Protein AF-A0A0N0D3U3-F1 (afdb_monomer_lite)

Foldseek 3Di:
DVVVVVVVVVVVVVLVVLVVPDPPDPDDPVVVSVLVVCVVPDDPVVSVVVVVVCVVCPDDCVSVPPDDPVRVVVVVVVVLVVLLVVLVVLLVVLVVCVVVVHDQVVNCVVSVDHPVNSVVSVVVNVVSVPDPPPPPPDD

Sequence (139 aa):
QASFQQQLKEIETNLCELLMQLPQEPGINYVRFFSVYIYATQRREVAVKFFSVLKQHPQQKEGDNMLCAVDEWRLEGKIEGEKKGKIENSIFIINNMKNMGIDWGVISKATGVDQELYQQMQIEYQQLVAQPSLSLEAH

Radius of gyration: 27.36 Å; chains: 1; bounding box: 63×48×64 Å

Secondary structure (DSSP, 8-state):
-HHHHHHHHHHHHHHHHHHHTS---SS--HHHHHHHHHHHHS-HHHHHHHHHHHHHSPPPTTGGG---HHHHHHHHHHHHHHHHHHHHHHHHHHHHHHHTT--HHHHHHHHS--HHHHHHHHHHHHHHHHSPP------

pLDDT: mean 72.91, std 16.18, range [36.47, 95.81]

Structure (mmCIF, N/CA/C/O backbone):
data_AF-A0A0N0D3U3-F1
#
_entry.id   AF-A0A0N0D3U3-F1
#
loop_
_atom_site.group_PDB
_atom_site.id
_atom_site.type_symbol
_atom_site.label_atom_id
_atom_site.label_alt_id
_atom_site.label_comp_id
_atom_site.label_asym_id
_atom_site.label_entity_id
_atom_site.label_seq_id
_atom_site.pdbx_PDB_ins_code
_atom_site.Cartn_x
_atom_site.Cartn_y
_atom_site.Cartn_z
_atom_site.occupancy
_atom_site.B_iso_or_equiv
_atom_site.auth_seq_id
_atom_site.auth_comp_id
_atom_site.auth_asym_id
_atom_site.auth_atom_id
_atom_site.pdbx_PDB_model_num
ATOM 1 N N . GLN A 1 1 ? 42.314 5.080 -24.312 1.00 52.94 1 GLN A N 1
ATOM 2 C CA . GLN A 1 1 ? 41.059 5.739 -23.877 1.00 52.94 1 GLN A CA 1
ATOM 3 C C . GLN A 1 1 ? 40.168 6.191 -25.045 1.00 52.94 1 GLN A C 1
ATOM 5 O O . GLN A 1 1 ? 38.968 5.988 -24.947 1.00 52.94 1 GLN A O 1
ATOM 10 N N . ALA A 1 2 ? 40.708 6.712 -26.161 1.00 56.97 2 ALA A N 1
ATOM 11 C CA . ALA A 1 2 ? 39.911 7.166 -27.319 1.00 56.97 2 ALA A CA 1
ATOM 12 C C . ALA A 1 2 ? 39.059 6.071 -28.010 1.00 56.97 2 ALA A C 1
ATOM 14 O O . ALA A 1 2 ? 37.909 6.320 -28.351 1.00 56.97 2 ALA A O 1
ATOM 15 N N . SER A 1 3 ? 39.576 4.842 -28.144 1.00 65.88 3 SER A N 1
ATOM 16 C CA . SER A 1 3 ? 38.858 3.728 -28.798 1.00 65.88 3 SER A CA 1
ATOM 17 C C . SER A 1 3 ? 37.586 3.287 -28.055 1.00 65.88 3 SER A C 1
ATOM 19 O O . SER A 1 3 ? 36.585 2.999 -28.698 1.00 65.88 3 SER A O 1
ATOM 21 N N . PHE A 1 4 ? 37.589 3.296 -26.719 1.00 63.59 4 PHE A N 1
ATOM 22 C CA . PHE A 1 4 ? 36.427 2.887 -25.918 1.00 63.59 4 PHE A CA 1
ATOM 23 C C . PHE A 1 4 ? 35.281 3.905 -26.000 1.00 63.59 4 PHE A C 1
ATOM 25 O O . PHE A 1 4 ? 34.118 3.536 -26.105 1.00 63.59 4 PHE A O 1
ATOM 32 N N . GLN A 1 5 ? 35.616 5.197 -26.010 1.00 64.56 5 GLN A N 1
ATOM 33 C CA . GLN A 1 5 ? 34.644 6.283 -26.181 1.00 64.56 5 GLN A CA 1
ATOM 34 C C . GLN A 1 5 ? 34.002 6.261 -27.573 1.00 64.56 5 GLN A C 1
ATOM 36 O O . GLN A 1 5 ? 32.817 6.545 -27.721 1.00 64.56 5 GLN A O 1
ATOM 41 N N . GLN A 1 6 ? 34.774 5.881 -28.591 1.00 72.00 6 GLN A N 1
ATOM 42 C CA . GLN A 1 6 ? 34.269 5.731 -29.951 1.00 72.00 6 GLN A CA 1
ATOM 43 C C . GLN A 1 6 ? 33.347 4.511 -30.089 1.00 72.00 6 GLN A C 1
ATOM 45 O O . GLN A 1 6 ? 32.269 4.634 -30.662 1.00 72.00 6 GLN A O 1
ATOM 50 N N . GLN A 1 7 ? 33.705 3.380 -29.471 1.00 70.06 7 GLN A N 1
ATOM 51 C CA . GLN A 1 7 ? 32.842 2.194 -29.401 1.00 70.06 7 GLN A CA 1
ATOM 52 C C . GLN A 1 7 ? 31.535 2.468 -28.646 1.00 70.06 7 GLN A C 1
ATOM 54 O O . GLN A 1 7 ? 30.476 2.022 -29.073 1.00 70.06 7 GLN A O 1
ATOM 59 N N . LEU A 1 8 ? 31.585 3.232 -27.550 1.00 68.69 8 LEU A N 1
ATOM 60 C CA . LEU A 1 8 ? 30.386 3.648 -26.817 1.00 68.69 8 LEU A CA 1
ATOM 61 C C . LEU A 1 8 ? 29.449 4.496 -27.680 1.00 68.69 8 LEU A C 1
ATOM 63 O O . LEU A 1 8 ? 28.252 4.230 -27.698 1.00 68.69 8 LEU A O 1
ATOM 67 N N . LYS A 1 9 ? 29.990 5.459 -28.437 1.00 70.12 9 LYS A N 1
ATOM 68 C CA . LYS A 1 9 ? 29.197 6.284 -29.362 1.00 70.12 9 LYS A CA 1
ATOM 69 C C . LYS A 1 9 ? 28.561 5.475 -30.488 1.00 70.12 9 LYS A C 1
ATOM 71 O O . LYS A 1 9 ? 27.420 5.741 -30.855 1.00 70.12 9 LYS A O 1
ATOM 76 N N . GLU A 1 10 ? 29.273 4.492 -31.034 1.00 73.31 10 GLU A N 1
ATOM 77 C CA . GLU A 1 10 ? 28.711 3.586 -32.043 1.00 73.31 10 GLU A CA 1
ATOM 78 C C . GLU A 1 10 ? 27.580 2.732 -31.462 1.00 73.31 10 GLU A C 1
ATOM 80 O O . GLU A 1 10 ? 26.533 2.590 -32.089 1.00 73.31 10 GLU A O 1
ATOM 85 N N . ILE A 1 11 ? 27.752 2.202 -30.247 1.00 72.75 11 ILE A N 1
ATOM 86 C CA . ILE A 1 11 ? 26.711 1.429 -29.558 1.00 72.75 11 ILE A CA 1
ATOM 87 C C . ILE A 1 11 ? 25.486 2.304 -29.279 1.00 72.75 11 ILE A C 1
ATOM 89 O O . ILE A 1 11 ? 24.371 1.881 -29.561 1.00 72.75 11 ILE A O 1
ATOM 93 N N . GLU A 1 12 ? 25.687 3.518 -28.769 1.00 67.94 12 GLU A N 1
ATOM 94 C CA . GLU A 1 12 ? 24.618 4.482 -28.492 1.00 67.94 12 GLU A CA 1
ATOM 95 C C . GLU A 1 12 ? 23.834 4.833 -29.763 1.00 67.94 12 GLU A C 1
ATOM 97 O O . GLU A 1 12 ? 22.606 4.779 -29.767 1.00 67.94 12 GLU A O 1
ATOM 102 N N . THR A 1 13 ? 24.541 5.104 -30.864 1.00 74.62 13 THR A N 1
ATOM 103 C CA . THR A 1 13 ? 23.930 5.435 -32.161 1.00 74.62 13 THR A CA 1
ATOM 104 C C . THR A 1 13 ? 23.087 4.272 -32.683 1.00 74.62 13 THR A C 1
ATOM 106 O O . THR A 1 13 ? 21.910 4.452 -32.990 1.00 74.62 13 THR A O 1
ATOM 109 N N . ASN A 1 14 ? 23.649 3.060 -32.692 1.00 74.38 14 ASN A N 1
ATOM 110 C CA . ASN A 1 14 ? 22.937 1.856 -33.122 1.00 74.38 14 ASN A CA 1
ATOM 111 C C . ASN A 1 14 ? 21.710 1.570 -32.247 1.00 74.38 14 ASN A C 1
ATOM 113 O O . ASN A 1 14 ? 20.669 1.141 -32.747 1.00 74.38 14 ASN A O 1
ATOM 117 N N . LEU A 1 15 ? 21.815 1.809 -30.937 1.00 67.12 15 LEU A N 1
ATOM 118 C CA . LEU A 1 15 ? 20.705 1.618 -30.014 1.00 67.12 15 LEU A CA 1
ATOM 119 C C . LEU A 1 15 ? 19.586 2.619 -30.328 1.00 67.12 15 LEU A C 1
ATOM 121 O O . LEU A 1 15 ? 18.453 2.204 -30.539 1.00 67.12 15 LEU A O 1
ATOM 125 N N . CYS A 1 16 ? 19.902 3.907 -30.464 1.00 66.00 16 CYS A N 1
ATOM 126 C CA . CYS A 1 16 ? 18.937 4.945 -30.830 1.00 66.00 16 CYS A CA 1
ATOM 127 C C . CYS A 1 16 ? 18.225 4.657 -32.163 1.00 66.00 16 CYS A C 1
ATOM 129 O O . CYS A 1 16 ? 17.001 4.773 -32.239 1.00 66.00 16 CYS A O 1
ATOM 131 N N . GLU A 1 17 ? 18.954 4.229 -33.196 1.00 73.06 17 GLU A N 1
ATOM 132 C CA . GLU A 1 17 ? 18.375 3.861 -34.496 1.00 73.06 17 GLU A CA 1
ATOM 133 C C . GLU A 1 17 ? 17.413 2.671 -34.405 1.00 73.06 17 GLU A C 1
ATOM 135 O O . GLU A 1 17 ? 16.362 2.670 -35.049 1.00 73.06 17 GLU A O 1
ATOM 140 N N . LEU A 1 18 ? 17.734 1.671 -33.582 1.00 66.31 18 LEU A N 1
ATOM 141 C CA . LEU A 1 18 ? 16.856 0.526 -33.331 1.00 66.31 18 LEU A CA 1
ATOM 142 C C . LEU A 1 18 ? 15.604 0.924 -32.541 1.00 66.31 18 LEU A C 1
ATOM 144 O O . LEU A 1 18 ? 14.519 0.404 -32.804 1.00 66.31 18 LEU A O 1
ATOM 148 N N . LEU A 1 19 ? 15.734 1.853 -31.593 1.00 62.69 19 LEU A N 1
ATOM 149 C CA . LEU A 1 19 ? 14.616 2.344 -30.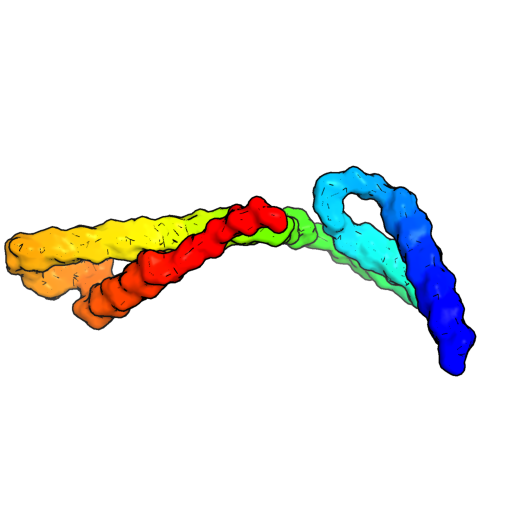787 1.00 62.69 19 LEU A CA 1
ATOM 150 C C . LEU A 1 19 ? 13.631 3.184 -31.603 1.00 62.69 19 LEU A C 1
ATOM 152 O O . LEU A 1 19 ? 12.420 3.058 -31.417 1.00 62.69 19 LEU A O 1
ATOM 156 N N . MET A 1 20 ? 14.129 3.982 -32.550 1.00 66.25 20 MET A N 1
ATOM 157 C CA . MET A 1 20 ? 13.297 4.780 -33.458 1.00 66.25 20 MET A CA 1
ATOM 158 C C . MET A 1 20 ? 12.446 3.927 -34.414 1.00 66.25 20 MET A C 1
ATOM 160 O O . MET A 1 20 ? 11.416 4.390 -34.896 1.00 66.25 20 MET A O 1
ATOM 164 N N . GLN A 1 21 ? 12.830 2.672 -34.668 1.00 67.50 21 GLN A N 1
ATOM 165 C CA . GLN A 1 21 ? 12.062 1.742 -35.509 1.00 67.50 21 GLN A CA 1
ATOM 166 C C . GLN A 1 21 ? 10.863 1.110 -34.780 1.00 67.50 21 GLN A C 1
ATOM 168 O O . GLN A 1 21 ? 10.081 0.370 -35.384 1.00 67.50 21 GLN A O 1
ATOM 173 N N . LEU A 1 22 ? 10.703 1.362 -33.478 1.00 62.50 22 LEU A N 1
ATOM 174 C CA . LEU A 1 22 ? 9.565 0.869 -32.711 1.00 62.50 22 LEU A CA 1
ATOM 175 C C . LEU A 1 22 ? 8.393 1.878 -32.826 1.00 62.50 22 LEU A C 1
ATOM 177 O O . LEU A 1 22 ? 8.623 3.079 -32.687 1.00 62.50 22 LEU A O 1
ATOM 181 N N . PRO A 1 23 ? 7.142 1.427 -33.064 1.00 60.84 23 PRO A N 1
ATOM 182 C CA . PRO A 1 23 ? 5.922 2.193 -32.853 1.00 60.84 23 PRO A CA 1
ATOM 183 C C . PRO A 1 23 ? 5.990 2.922 -31.518 1.00 60.84 23 PRO A C 1
ATOM 185 O O . PRO A 1 23 ? 6.140 2.299 -30.465 1.00 60.84 23 PRO A O 1
ATOM 188 N N . GLN A 1 24 ? 5.915 4.245 -31.597 1.00 59.28 24 GLN A N 1
ATOM 189 C CA . GLN A 1 24 ? 5.869 5.117 -30.435 1.00 59.28 24 GLN A CA 1
ATOM 190 C C . GLN A 1 24 ? 4.420 5.142 -29.947 1.00 59.28 24 GLN A C 1
ATOM 192 O O . GLN A 1 24 ? 3.628 5.999 -30.330 1.00 59.28 24 GLN A O 1
ATOM 197 N N . GLU A 1 25 ? 4.050 4.121 -29.183 1.00 60.91 25 GLU A N 1
ATOM 198 C CA . GLU A 1 25 ? 2.789 4.099 -28.447 1.00 60.91 25 GLU A CA 1
ATOM 199 C C . GLU A 1 25 ? 2.951 4.881 -27.130 1.00 60.91 25 GLU A C 1
ATOM 201 O O . GLU A 1 25 ? 4.077 5.049 -26.651 1.00 60.91 25 GLU A O 1
ATOM 206 N N . PRO A 1 26 ? 1.862 5.394 -26.527 1.00 54.31 26 PRO A N 1
ATOM 207 C CA . PRO A 1 26 ? 1.930 5.952 -25.183 1.00 54.31 26 PRO A CA 1
ATOM 208 C C . PRO A 1 26 ? 2.450 4.888 -24.204 1.00 54.31 26 PRO A C 1
ATOM 210 O O . PRO A 1 26 ? 1.816 3.851 -24.023 1.00 54.31 26 PRO A O 1
ATOM 213 N N . GLY A 1 27 ? 3.594 5.152 -23.570 1.00 56.84 27 GLY A N 1
ATOM 214 C CA . GLY A 1 27 ? 4.242 4.231 -22.630 1.00 56.84 27 GLY A CA 1
ATOM 215 C C . GLY A 1 27 ? 5.425 3.459 -23.229 1.00 56.84 27 GLY A C 1
ATOM 216 O O . GLY A 1 27 ? 5.491 3.167 -24.420 1.00 56.84 27 GLY A O 1
ATOM 217 N N . ILE A 1 28 ? 6.408 3.130 -22.387 1.00 59.91 28 ILE A N 1
ATOM 218 C CA . ILE A 1 28 ? 7.616 2.411 -22.810 1.00 59.91 28 ILE A CA 1
ATOM 219 C C . ILE A 1 28 ? 7.338 0.905 -22.775 1.00 59.91 28 ILE A C 1
ATOM 221 O O . ILE A 1 28 ? 7.153 0.318 -21.712 1.00 59.91 28 ILE A O 1
ATOM 225 N N . ASN A 1 29 ? 7.360 0.244 -23.935 1.00 66.50 29 ASN A N 1
ATOM 226 C CA . ASN A 1 29 ? 7.238 -1.213 -24.008 1.00 66.50 29 ASN A CA 1
ATOM 227 C C . ASN A 1 29 ? 8.576 -1.889 -23.642 1.00 66.50 29 ASN A C 1
ATOM 229 O O . ASN A 1 29 ? 9.339 -2.312 -24.512 1.00 66.50 29 ASN A O 1
ATOM 233 N N . TYR A 1 30 ? 8.877 -1.989 -22.345 1.00 65.06 30 TYR A N 1
ATOM 234 C CA . TYR A 1 30 ? 10.140 -2.541 -21.835 1.00 65.06 30 TYR A CA 1
ATOM 235 C C . TYR A 1 30 ? 10.425 -3.967 -22.316 1.00 65.06 30 TYR A C 1
ATOM 237 O O . TYR A 1 30 ? 11.583 -4.312 -22.539 1.00 65.06 30 TYR A O 1
ATOM 245 N N . VAL A 1 31 ? 9.392 -4.783 -22.553 1.00 65.31 31 VAL A N 1
ATOM 246 C CA . VAL A 1 31 ? 9.543 -6.132 -23.124 1.00 65.31 31 VAL A CA 1
ATOM 247 C C . VAL A 1 31 ? 10.119 -6.054 -24.536 1.00 65.31 31 VAL A C 1
ATOM 249 O O . VAL A 1 31 ? 11.045 -6.794 -24.877 1.00 65.31 31 VAL A O 1
ATOM 252 N N . ARG A 1 32 ? 9.618 -5.126 -25.354 1.00 67.06 32 ARG A N 1
ATOM 253 C CA . ARG A 1 32 ? 10.119 -4.879 -26.706 1.00 67.06 32 ARG A CA 1
ATOM 254 C C . ARG A 1 32 ? 11.539 -4.319 -26.685 1.00 67.06 32 ARG A C 1
ATOM 256 O O . ARG A 1 32 ? 12.386 -4.834 -27.410 1.00 67.06 32 ARG A O 1
ATOM 263 N N . PHE A 1 33 ? 11.820 -3.341 -25.825 1.00 69.19 33 PHE A N 1
ATOM 264 C CA . PHE A 1 33 ? 13.165 -2.777 -25.648 1.00 69.19 33 PHE A CA 1
ATOM 265 C C . PHE A 1 33 ? 14.173 -3.846 -25.218 1.00 69.19 33 PHE A C 1
ATOM 267 O O . PHE A 1 33 ? 15.229 -3.993 -25.831 1.00 69.19 33 PHE A O 1
ATOM 274 N N . PHE A 1 34 ? 13.827 -4.641 -24.208 1.00 71.00 34 PHE A N 1
ATOM 275 C CA . PHE A 1 34 ? 14.678 -5.710 -23.704 1.00 71.00 34 PHE A CA 1
ATOM 276 C C . PHE A 1 34 ? 14.895 -6.799 -24.759 1.00 71.00 34 PHE A C 1
ATOM 278 O O . PHE A 1 34 ? 16.013 -7.274 -24.939 1.00 71.00 34 PHE A O 1
ATOM 285 N N . SER A 1 35 ? 13.862 -7.142 -25.534 1.00 69.19 35 SER A N 1
ATOM 286 C CA . SER A 1 35 ? 13.984 -8.106 -26.635 1.00 69.19 35 SER A CA 1
ATOM 287 C C . SER A 1 35 ? 14.932 -7.614 -27.733 1.00 69.19 35 SER A C 1
ATOM 289 O O . SER A 1 35 ? 15.773 -8.380 -28.206 1.00 69.19 35 SER A O 1
ATOM 291 N N . VAL A 1 36 ? 14.836 -6.334 -28.109 1.00 69.75 36 VAL A N 1
ATOM 292 C CA . VAL A 1 36 ? 15.745 -5.698 -29.076 1.00 69.75 36 VAL A CA 1
ATOM 293 C C . VAL A 1 36 ? 17.172 -5.650 -28.528 1.00 69.75 36 VAL A C 1
ATOM 295 O O . VAL A 1 36 ? 18.103 -6.031 -29.233 1.00 69.75 36 VAL A O 1
ATOM 298 N N . TYR A 1 37 ? 17.350 -5.277 -27.259 1.00 70.94 37 TYR A N 1
ATOM 299 C CA . TYR A 1 37 ? 18.649 -5.274 -26.584 1.00 70.94 37 TYR A CA 1
ATOM 300 C C . TYR A 1 37 ? 19.303 -6.662 -26.582 1.00 70.94 37 TYR A C 1
ATOM 302 O O . TYR A 1 37 ? 20.475 -6.797 -26.936 1.00 70.94 37 TYR A O 1
ATOM 310 N N . ILE A 1 38 ? 18.554 -7.716 -26.245 1.00 72.44 38 ILE A N 1
ATOM 311 C CA . ILE A 1 38 ? 19.060 -9.093 -26.285 1.00 72.44 38 ILE A CA 1
ATOM 312 C C . ILE A 1 38 ? 19.443 -9.489 -27.715 1.00 72.44 38 ILE A C 1
ATOM 314 O O . ILE A 1 38 ? 20.501 -10.084 -27.912 1.00 72.44 38 ILE A O 1
ATOM 318 N N . TYR A 1 39 ? 18.640 -9.128 -28.721 1.00 71.62 39 TYR A N 1
ATOM 319 C CA . TYR A 1 39 ? 18.953 -9.423 -30.122 1.00 71.62 39 TYR A CA 1
ATOM 320 C C . TYR A 1 39 ? 20.209 -8.687 -30.618 1.00 71.62 39 TYR A C 1
ATOM 322 O O . TYR A 1 39 ? 20.987 -9.251 -31.384 1.00 71.62 39 TYR A O 1
ATOM 330 N N . ALA A 1 40 ? 20.414 -7.446 -30.173 1.00 71.44 40 ALA A N 1
ATOM 331 C CA . ALA A 1 40 ? 21.539 -6.610 -30.580 1.00 71.44 40 ALA A CA 1
ATOM 332 C C . ALA A 1 40 ? 22.853 -6.963 -29.862 1.00 71.44 40 ALA A C 1
ATOM 334 O O . ALA A 1 40 ? 23.927 -6.768 -30.425 1.00 71.44 40 ALA A O 1
ATOM 335 N N . THR A 1 41 ? 22.788 -7.471 -28.627 1.00 74.56 41 THR A N 1
ATOM 336 C CA . THR A 1 41 ? 23.981 -7.657 -27.778 1.00 74.56 41 THR A CA 1
ATOM 337 C C . THR A 1 41 ? 24.401 -9.109 -27.586 1.00 74.56 41 THR A C 1
ATOM 339 O O . THR A 1 41 ? 25.550 -9.365 -27.227 1.00 74.56 41 THR A O 1
ATOM 342 N N . GLN A 1 42 ? 23.505 -10.073 -27.809 1.00 79.06 42 GLN A N 1
ATOM 343 C CA . GLN A 1 42 ? 23.783 -11.488 -27.566 1.00 79.06 42 GLN A CA 1
ATOM 344 C C . GLN A 1 42 ? 24.003 -12.261 -28.867 1.00 79.06 42 GLN A C 1
ATOM 346 O O . GLN A 1 42 ? 23.459 -11.944 -29.923 1.00 79.06 42 GLN A O 1
ATOM 351 N N . ARG A 1 43 ? 24.784 -13.346 -28.790 1.00 83.88 43 ARG A N 1
ATOM 352 C CA . ARG A 1 43 ? 24.987 -14.254 -29.930 1.00 83.88 43 ARG A CA 1
ATOM 353 C C . ARG A 1 43 ? 23.652 -14.866 -30.363 1.00 83.88 43 ARG A C 1
ATOM 355 O O . ARG A 1 43 ? 22.847 -15.259 -29.518 1.00 83.88 43 ARG A O 1
ATOM 362 N N . ARG A 1 44 ? 23.453 -15.026 -31.679 1.00 71.88 44 ARG A N 1
ATOM 363 C CA . ARG A 1 44 ? 22.203 -15.534 -32.285 1.00 71.88 44 ARG A CA 1
ATOM 364 C C . ARG A 1 44 ? 21.689 -16.813 -31.618 1.00 71.88 44 ARG A C 1
ATOM 366 O O . ARG A 1 44 ? 20.505 -16.914 -31.327 1.00 71.88 44 ARG A O 1
ATOM 373 N N . GLU A 1 45 ? 22.572 -17.770 -31.355 1.00 79.94 45 GLU A N 1
ATOM 374 C CA . GLU A 1 45 ? 22.239 -19.041 -30.696 1.00 79.94 45 GLU A CA 1
ATOM 375 C C . GLU A 1 45 ? 21.660 -18.856 -29.281 1.00 79.94 45 GLU A C 1
ATOM 377 O O . GLU A 1 45 ? 20.699 -19.527 -28.906 1.00 79.94 45 GLU A O 1
ATOM 382 N N . VAL A 1 46 ? 22.194 -17.895 -28.523 1.00 76.19 46 VAL A N 1
ATOM 383 C CA . VAL A 1 46 ? 21.763 -17.570 -27.159 1.00 76.19 46 VAL A CA 1
ATOM 384 C C . VAL A 1 46 ? 20.421 -16.847 -27.194 1.00 76.19 46 VAL A C 1
ATOM 386 O O . VAL A 1 46 ? 19.505 -17.232 -26.471 1.00 76.19 46 VAL A O 1
ATOM 389 N N . ALA A 1 47 ? 20.274 -15.860 -28.082 1.00 74.38 47 ALA A N 1
ATOM 390 C CA . ALA A 1 47 ? 19.023 -15.131 -28.259 1.00 74.38 47 ALA A CA 1
ATOM 391 C C . ALA A 1 47 ? 17.882 -16.070 -28.688 1.00 74.38 47 ALA A C 1
ATOM 393 O O . ALA A 1 47 ? 16.814 -16.070 -28.081 1.00 74.38 47 ALA A O 1
ATOM 394 N N . VAL A 1 48 ? 18.113 -16.938 -29.680 1.00 75.44 48 VAL A N 1
ATOM 395 C CA . VAL A 1 48 ? 17.108 -17.906 -30.155 1.00 75.44 48 VAL A CA 1
ATOM 396 C C . VAL A 1 48 ? 16.696 -18.872 -29.043 1.00 75.44 48 VAL A C 1
ATOM 398 O O . VAL A 1 48 ? 15.500 -19.111 -28.864 1.00 75.44 48 VAL A O 1
ATOM 401 N N . LYS A 1 49 ? 17.651 -19.383 -28.253 1.00 79.12 49 LYS A N 1
ATOM 402 C CA . LYS A 1 49 ? 17.345 -20.252 -27.109 1.00 79.12 49 LYS A CA 1
ATOM 403 C C . LYS A 1 49 ? 16.521 -19.512 -26.052 1.00 79.12 49 LYS A C 1
ATOM 405 O O . LYS A 1 49 ? 15.502 -20.034 -25.608 1.00 79.12 49 LYS A O 1
ATOM 410 N N . PHE A 1 50 ? 16.903 -18.285 -25.709 1.00 73.88 50 PHE A N 1
ATOM 411 C CA . PHE A 1 50 ? 16.178 -17.439 -24.760 1.00 73.88 50 PHE A CA 1
ATOM 412 C C . PHE A 1 50 ? 14.722 -17.199 -25.192 1.00 73.88 50 PHE A C 1
ATOM 414 O O . PHE A 1 50 ? 13.794 -17.483 -24.436 1.00 73.88 50 PHE A O 1
ATOM 421 N N . PHE A 1 51 ? 14.494 -16.791 -26.444 1.00 73.12 51 PHE A N 1
ATOM 422 C CA . PHE A 1 51 ? 13.136 -16.574 -26.954 1.00 73.12 51 PHE A CA 1
ATOM 423 C C . PHE A 1 51 ? 12.332 -17.869 -27.102 1.00 73.12 51 PHE A C 1
ATOM 425 O O . PHE A 1 51 ? 11.108 -17.841 -26.989 1.00 73.12 51 PHE A O 1
ATOM 432 N N . SER A 1 52 ? 12.987 -19.009 -27.335 1.00 75.19 52 SER A N 1
ATOM 433 C CA . SER A 1 52 ? 12.299 -20.304 -27.374 1.00 75.19 52 SER A CA 1
ATOM 434 C C . SER A 1 52 ? 11.741 -20.701 -26.003 1.00 75.19 52 SER A C 1
ATOM 436 O O . SER A 1 52 ? 10.609 -21.173 -25.933 1.00 75.19 52 SER A O 1
ATOM 438 N N . VAL A 1 53 ? 12.476 -20.410 -24.922 1.00 73.94 53 VAL A N 1
ATOM 439 C CA . VAL A 1 53 ? 12.013 -20.595 -23.538 1.00 73.94 53 VAL A CA 1
ATOM 440 C C . VAL A 1 53 ? 10.863 -19.636 -23.224 1.00 73.94 53 VAL A C 1
ATOM 442 O O . VAL A 1 53 ? 9.833 -20.066 -22.715 1.00 73.94 53 VAL A O 1
ATOM 445 N N . LEU A 1 54 ? 10.973 -18.359 -23.609 1.00 64.38 54 LEU A N 1
ATOM 446 C CA . LEU A 1 54 ? 9.892 -17.384 -23.408 1.00 64.38 54 LEU A CA 1
ATOM 447 C C . LEU A 1 54 ? 8.597 -17.755 -24.149 1.00 64.38 54 LEU A C 1
ATOM 449 O O . LEU A 1 54 ? 7.511 -17.515 -23.640 1.00 64.38 54 LEU A O 1
ATOM 453 N N . LYS A 1 55 ? 8.680 -18.376 -25.332 1.00 6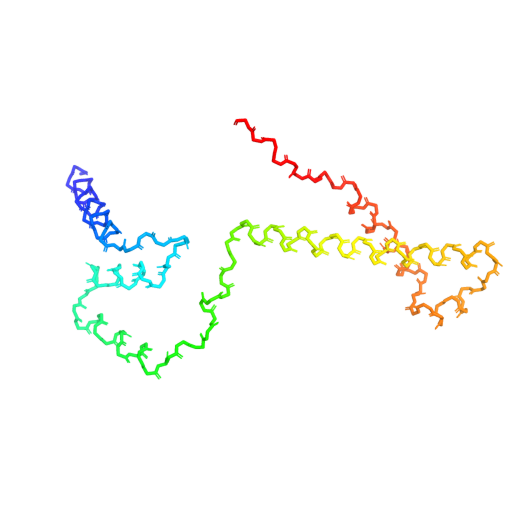5.69 55 LYS A N 1
ATOM 454 C CA . LYS A 1 55 ? 7.491 -18.858 -26.060 1.00 65.69 55 LYS A CA 1
ATOM 455 C C . LYS A 1 55 ? 6.804 -20.047 -25.381 1.00 65.69 55 LYS A C 1
ATOM 457 O O . LYS A 1 55 ? 5.607 -20.231 -25.571 1.00 65.69 55 LYS A O 1
ATOM 462 N N . GLN A 1 56 ? 7.552 -20.858 -24.632 1.00 65.88 56 GLN A N 1
ATOM 463 C CA . GLN A 1 56 ? 7.021 -22.004 -23.883 1.00 65.88 56 GLN A CA 1
ATOM 464 C C . GLN A 1 56 ? 6.366 -21.586 -22.561 1.00 65.88 56 GLN A C 1
ATOM 466 O O . GLN A 1 56 ? 5.531 -22.316 -22.034 1.00 65.88 56 GLN A O 1
ATOM 471 N N . HIS A 1 57 ? 6.700 -20.394 -22.070 1.00 54.78 57 HIS A N 1
ATOM 472 C CA . HIS A 1 57 ? 6.075 -19.757 -20.919 1.00 54.78 57 HIS A CA 1
ATOM 473 C C . HIS A 1 57 ? 5.393 -18.463 -21.374 1.00 54.78 57 HIS A C 1
ATOM 475 O O . HIS A 1 57 ? 5.949 -17.386 -21.145 1.00 54.78 57 HIS A O 1
ATOM 481 N N . PRO A 1 58 ? 4.222 -18.530 -22.050 1.00 53.38 58 PRO A N 1
ATOM 482 C CA . PRO A 1 58 ? 3.461 -17.327 -22.349 1.00 53.38 58 PRO A CA 1
ATOM 483 C C . PRO A 1 58 ? 3.276 -16.584 -21.032 1.00 53.38 58 PRO A C 1
ATOM 485 O O . PRO A 1 58 ? 2.771 -17.163 -20.067 1.00 53.38 58 PRO A O 1
ATOM 488 N N . GLN A 1 59 ? 3.775 -15.348 -20.975 1.00 52.91 59 GLN A N 1
ATOM 489 C CA . GLN A 1 59 ? 3.662 -14.528 -19.781 1.00 52.91 59 GLN A CA 1
ATOM 490 C C . GLN A 1 59 ? 2.198 -14.575 -19.329 1.00 52.91 59 GLN A C 1
ATOM 492 O O . GLN A 1 59 ? 1.289 -14.285 -20.115 1.00 52.91 59 GLN A O 1
ATOM 497 N N . GLN A 1 60 ? 1.955 -14.947 -18.066 1.00 47.28 60 GLN A N 1
ATOM 498 C CA . GLN A 1 60 ? 0.760 -14.443 -17.398 1.00 47.28 60 GLN A CA 1
ATOM 499 C C . GLN A 1 60 ? 0.754 -12.928 -17.631 1.00 47.28 60 GLN A C 1
ATOM 501 O O . GLN A 1 60 ? 1.824 -12.327 -17.719 1.00 47.28 60 GLN A O 1
ATOM 506 N N . LYS A 1 61 ? -0.423 -12.330 -17.821 1.00 49.62 61 LYS A N 1
ATOM 507 C CA . LYS A 1 61 ? -0.624 -10.898 -18.108 1.00 49.62 61 LYS A CA 1
ATOM 508 C C . LYS A 1 61 ? -0.156 -9.983 -16.953 1.00 49.62 61 LYS A C 1
ATOM 510 O O . LYS A 1 61 ? -0.905 -9.149 -16.476 1.00 49.62 61 LYS A O 1
ATOM 515 N N . GLU A 1 62 ? 1.053 -10.165 -16.447 1.00 43.50 62 GLU A N 1
ATOM 516 C CA . GLU A 1 62 ? 1.664 -9.395 -15.369 1.00 43.50 62 GLU A CA 1
ATOM 517 C C . GLU A 1 62 ? 2.462 -8.207 -15.921 1.00 43.50 62 GLU A C 1
ATOM 519 O O . GLU A 1 62 ? 2.716 -7.258 -15.191 1.00 43.50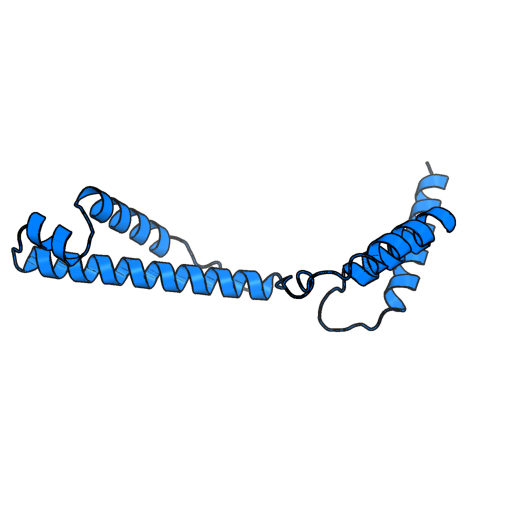 62 GLU A O 1
ATOM 524 N N . GLY A 1 63 ? 2.781 -8.197 -17.223 1.00 43.59 63 GLY A N 1
ATOM 525 C CA . GLY A 1 63 ? 3.375 -7.042 -17.909 1.00 43.59 63 GLY A CA 1
ATOM 526 C C . GLY A 1 63 ? 2.396 -5.896 -18.212 1.00 43.59 63 GLY A C 1
ATOM 527 O O . GLY A 1 63 ? 2.846 -4.777 -18.426 1.00 43.59 63 GLY A O 1
ATOM 528 N N . ASP A 1 64 ? 1.081 -6.155 -18.181 1.00 42.91 64 ASP A N 1
ATOM 529 C CA . ASP A 1 64 ? 0.018 -5.132 -18.300 1.00 42.91 64 ASP A CA 1
ATOM 530 C C . ASP A 1 64 ? -0.191 -4.344 -16.989 1.00 42.91 64 ASP A C 1
ATOM 532 O O . ASP A 1 64 ? -0.894 -3.338 -16.975 1.00 42.91 64 ASP A O 1
ATOM 536 N N . ASN A 1 65 ? 0.412 -4.791 -15.881 1.00 45.50 65 ASN A N 1
ATOM 537 C CA . ASN A 1 65 ? 0.265 -4.183 -14.554 1.00 45.50 65 ASN A CA 1
ATOM 538 C C . ASN A 1 65 ? 1.385 -3.187 -14.205 1.00 45.50 65 ASN A C 1
ATOM 540 O O . ASN A 1 65 ? 1.478 -2.761 -13.053 1.00 45.50 65 ASN A O 1
ATOM 544 N N . MET A 1 66 ? 2.247 -2.805 -15.154 1.00 52.34 66 MET A N 1
ATOM 545 C CA . MET A 1 66 ? 3.173 -1.694 -14.919 1.00 52.34 66 MET A CA 1
ATOM 546 C C . MET A 1 66 ? 2.402 -0.375 -14.997 1.00 52.34 66 MET A C 1
ATOM 548 O O . MET A 1 66 ? 2.166 0.162 -16.078 1.00 52.34 66 MET A O 1
ATOM 552 N N . LEU A 1 67 ? 2.002 0.135 -13.832 1.00 47.66 67 LEU A N 1
ATOM 553 C CA . LEU A 1 67 ? 1.505 1.499 -13.683 1.00 47.66 67 LEU A CA 1
ATOM 554 C C . LEU A 1 67 ? 2.615 2.470 -14.111 1.00 47.66 67 LEU A C 1
ATOM 556 O O . LEU A 1 67 ? 3.753 2.370 -13.655 1.00 47.66 67 LEU A O 1
ATOM 560 N N . CYS A 1 68 ? 2.294 3.420 -14.989 1.00 57.25 68 CYS A N 1
ATOM 561 C CA . CYS A 1 68 ? 3.153 4.583 -15.191 1.00 57.25 68 CYS A CA 1
ATOM 562 C C . CYS A 1 68 ? 3.332 5.304 -13.844 1.00 57.25 68 CYS A C 1
ATOM 564 O O . CYS A 1 68 ? 2.393 5.331 -13.053 1.00 57.25 68 CYS A O 1
ATOM 566 N N . ALA A 1 69 ? 4.472 5.964 -13.612 1.00 50.62 69 ALA A N 1
ATOM 567 C CA . ALA A 1 69 ? 4.725 6.703 -12.363 1.00 50.62 69 ALA A CA 1
ATOM 568 C C . ALA A 1 69 ? 3.579 7.672 -11.991 1.00 50.62 69 ALA A C 1
ATOM 570 O O . ALA A 1 69 ? 3.237 7.834 -10.828 1.00 50.62 69 ALA A O 1
ATOM 571 N N . VAL A 1 70 ? 2.915 8.261 -12.994 1.00 47.16 70 VAL A N 1
ATOM 572 C CA . VAL A 1 70 ? 1.725 9.110 -12.803 1.00 47.16 70 VAL A CA 1
ATOM 573 C C . VAL A 1 70 ? 0.525 8.329 -12.252 1.00 47.16 70 VAL A C 1
ATOM 575 O O . VAL A 1 70 ? -0.194 8.830 -11.386 1.00 47.16 70 VAL A O 1
ATOM 578 N N . ASP A 1 71 ? 0.278 7.117 -12.748 1.00 57.47 71 ASP A N 1
ATOM 579 C CA . ASP A 1 71 ? -0.806 6.275 -12.246 1.00 57.47 71 ASP A CA 1
ATOM 580 C C . ASP A 1 71 ? -0.478 5.673 -10.878 1.00 57.47 71 ASP A C 1
ATOM 582 O O . ASP A 1 71 ? -1.383 5.537 -10.056 1.00 57.47 71 ASP A O 1
ATOM 586 N N . GLU A 1 72 ? 0.796 5.373 -10.614 1.00 56.97 72 GLU A N 1
ATOM 587 C CA . GLU A 1 72 ? 1.291 4.978 -9.295 1.00 56.97 72 GLU A CA 1
ATOM 588 C C . GLU A 1 72 ? 1.035 6.091 -8.271 1.00 56.97 72 GLU A C 1
ATOM 590 O O . GLU A 1 72 ? 0.328 5.855 -7.297 1.00 56.97 72 GLU A O 1
ATOM 595 N N . TRP A 1 73 ? 1.444 7.334 -8.547 1.00 47.69 73 TRP A N 1
ATOM 596 C CA . TRP A 1 73 ? 1.193 8.477 -7.657 1.00 47.69 73 TRP A CA 1
ATOM 597 C C . TRP A 1 73 ? -0.294 8.766 -7.451 1.00 47.69 73 TRP A C 1
ATOM 599 O O . TRP A 1 73 ? -0.732 9.106 -6.352 1.00 47.69 73 TRP A O 1
ATOM 609 N N . ARG A 1 74 ? -1.114 8.619 -8.499 1.00 58.88 74 ARG A N 1
ATOM 610 C CA . ARG A 1 74 ? -2.571 8.772 -8.379 1.00 58.88 74 ARG A CA 1
ATOM 611 C C . ARG A 1 74 ? -3.174 7.680 -7.498 1.00 58.88 74 ARG A C 1
ATOM 613 O O . ARG A 1 74 ? -4.105 7.952 -6.737 1.00 58.88 74 ARG A O 1
ATOM 620 N N . LEU A 1 75 ? -2.677 6.451 -7.619 1.00 64.75 75 LEU A N 1
ATOM 621 C CA . LEU A 1 75 ? -3.115 5.327 -6.804 1.00 64.75 75 LEU A 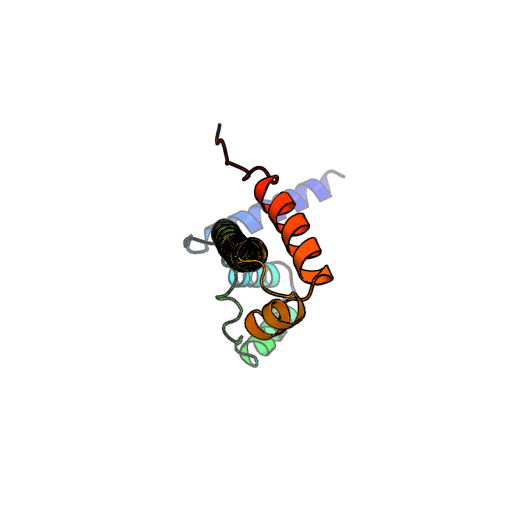CA 1
ATOM 622 C C . LEU A 1 75 ? -2.671 5.502 -5.348 1.00 64.75 75 LEU A C 1
ATOM 624 O O . LEU A 1 75 ? -3.498 5.329 -4.459 1.00 64.75 75 LEU A O 1
ATOM 628 N N . GLU A 1 76 ? -1.428 5.917 -5.109 1.00 65.56 76 GLU A N 1
ATOM 629 C CA . GLU A 1 76 ? -0.904 6.267 -3.786 1.00 65.56 76 GLU A CA 1
ATOM 630 C C . GLU A 1 76 ? -1.739 7.371 -3.136 1.00 65.56 76 GLU A C 1
ATOM 632 O O . GLU A 1 76 ? -2.249 7.172 -2.036 1.00 65.56 76 GLU A O 1
ATOM 637 N N . GLY A 1 77 ? -1.997 8.476 -3.843 1.00 69.62 77 GLY A N 1
ATOM 638 C CA . GLY A 1 77 ? -2.833 9.565 -3.333 1.00 69.62 77 GLY A CA 1
ATOM 639 C C . GLY A 1 77 ? -4.275 9.134 -3.041 1.00 69.62 77 GLY A C 1
ATOM 640 O O . GLY A 1 77 ? -4.874 9.567 -2.054 1.00 69.62 77 GLY A O 1
ATOM 641 N N . LYS A 1 78 ? -4.845 8.230 -3.851 1.00 72.19 78 LYS A N 1
ATOM 642 C CA . LYS A 1 78 ? -6.163 7.638 -3.576 1.00 72.19 78 LYS A CA 1
ATOM 643 C C . LYS A 1 78 ? -6.131 6.752 -2.329 1.00 72.19 78 LYS A C 1
ATOM 645 O O . LYS A 1 78 ? -7.024 6.865 -1.492 1.00 72.19 78 LYS A O 1
ATOM 650 N N . ILE A 1 79 ? -5.127 5.885 -2.200 1.00 69.62 79 ILE A N 1
ATOM 651 C CA . ILE A 1 79 ? -4.952 4.997 -1.044 1.00 69.62 79 ILE A CA 1
ATOM 652 C C . ILE A 1 79 ? -4.756 5.823 0.230 1.00 69.62 79 ILE A C 1
ATOM 654 O O . ILE A 1 79 ? -5.391 5.541 1.246 1.00 69.62 79 ILE A O 1
ATOM 658 N N . GLU A 1 80 ? -3.930 6.865 0.175 1.00 72.62 80 GLU A N 1
ATOM 659 C CA . GLU A 1 80 ? -3.678 7.770 1.291 1.00 72.62 80 GLU A CA 1
ATOM 660 C C . GLU A 1 80 ? -4.946 8.535 1.689 1.00 72.62 80 GLU A C 1
ATOM 662 O O . GLU A 1 80 ? -5.297 8.576 2.870 1.00 72.62 80 GLU A O 1
ATOM 667 N N . GLY A 1 81 ? -5.700 9.051 0.713 1.00 76.12 81 GLY A N 1
ATOM 668 C CA . GLY A 1 81 ? -6.986 9.708 0.950 1.00 76.12 81 GLY A CA 1
ATOM 669 C C . GLY A 1 81 ? -8.033 8.779 1.572 1.00 76.12 81 GLY A C 1
ATOM 670 O O . GLY A 1 81 ? -8.684 9.143 2.554 1.00 76.12 81 GLY A O 1
ATOM 671 N N . GLU A 1 82 ? -8.171 7.554 1.058 1.00 80.50 82 GLU A N 1
ATOM 672 C CA . GLU A 1 82 ? -9.076 6.547 1.624 1.00 80.50 82 GLU A CA 1
ATOM 673 C C . GLU A 1 82 ? -8.669 6.150 3.047 1.00 80.50 82 GLU A C 1
ATOM 675 O O . GLU A 1 82 ? -9.524 6.018 3.927 1.00 80.50 82 GLU A O 1
ATOM 680 N N . LYS A 1 83 ? -7.366 5.978 3.293 1.00 77.56 83 LYS A N 1
ATOM 681 C CA . LYS A 1 83 ? -6.824 5.665 4.617 1.00 77.56 83 LYS A CA 1
ATOM 682 C C . LYS A 1 83 ? -7.098 6.801 5.602 1.00 77.56 83 LYS A C 1
ATOM 684 O O . LYS A 1 83 ? -7.637 6.546 6.679 1.00 77.56 83 LYS A O 1
ATOM 689 N N . LYS A 1 84 ? -6.806 8.045 5.212 1.00 82.69 84 LYS A N 1
ATOM 690 C CA . LYS A 1 84 ? -7.078 9.246 6.009 1.00 82.69 84 LYS A CA 1
ATOM 691 C C . LYS A 1 84 ? -8.558 9.345 6.378 1.00 82.69 84 LYS A C 1
ATOM 693 O O . LYS A 1 84 ? -8.867 9.484 7.558 1.00 82.69 84 LYS A O 1
ATOM 698 N N . GLY A 1 85 ? -9.463 9.190 5.409 1.00 81.31 85 GLY A N 1
ATOM 699 C CA . GLY A 1 85 ? -10.908 9.264 5.651 1.00 81.31 85 GLY A CA 1
ATOM 700 C C . GLY A 1 85 ? -11.433 8.155 6.571 1.00 81.31 85 GLY A C 1
ATOM 701 O O . GLY A 1 85 ? -12.277 8.405 7.432 1.00 81.31 85 GLY A O 1
ATOM 702 N N . LYS A 1 86 ? -10.907 6.928 6.450 1.00 88.19 86 LYS A N 1
ATOM 703 C CA . LYS A 1 86 ? -11.267 5.820 7.353 1.00 88.19 86 LYS A CA 1
ATOM 704 C C . LYS A 1 86 ? -10.819 6.084 8.791 1.00 88.19 86 LYS A C 1
ATOM 706 O O . LYS A 1 86 ? -11.602 5.858 9.712 1.00 88.19 86 LYS A O 1
ATOM 711 N N . ILE A 1 87 ? -9.589 6.562 8.983 1.00 89.00 87 ILE A N 1
ATOM 712 C CA . ILE A 1 87 ? -9.056 6.884 10.313 1.00 89.00 87 ILE A CA 1
ATOM 713 C C . ILE A 1 87 ? -9.832 8.057 10.929 1.00 89.00 87 ILE A C 1
ATOM 715 O O . ILE A 1 87 ? -10.264 7.960 12.077 1.00 89.00 87 ILE A O 1
ATOM 719 N N . GLU A 1 88 ? -10.080 9.121 10.161 1.00 91.25 88 GLU A N 1
ATOM 720 C CA . GLU A 1 88 ? -10.865 10.281 10.599 1.00 91.25 88 GLU A CA 1
ATOM 721 C C . GLU A 1 88 ? -12.262 9.874 11.083 1.00 91.25 88 GLU A C 1
ATOM 723 O O . GLU A 1 88 ? -12.669 10.231 12.190 1.00 91.25 88 GLU A O 1
ATOM 728 N N . ASN A 1 89 ? -12.979 9.069 10.291 1.00 89.44 89 ASN A N 1
ATOM 729 C CA . ASN A 1 89 ? -14.322 8.616 10.636 1.00 89.44 89 ASN A CA 1
ATOM 730 C C . ASN A 1 89 ? -14.333 7.733 11.896 1.00 89.44 89 ASN A C 1
ATOM 732 O O . ASN A 1 89 ? -15.187 7.905 12.768 1.00 89.44 89 ASN A O 1
ATOM 736 N N . SER A 1 90 ? -13.367 6.821 12.035 1.00 88.44 90 SER A N 1
ATOM 737 C CA . SER A 1 90 ? -13.229 5.990 13.239 1.00 88.44 90 SER A CA 1
ATOM 738 C C . SER A 1 90 ? -12.967 6.838 14.486 1.00 88.44 90 SER A C 1
ATOM 740 O O . SER A 1 90 ? -13.615 6.640 15.517 1.00 88.44 90 SER A O 1
ATOM 742 N N . ILE A 1 91 ? -12.077 7.833 14.391 1.00 93.69 91 ILE A N 1
ATOM 743 C CA . ILE A 1 91 ? -11.802 8.775 15.484 1.00 93.69 91 ILE A CA 1
ATOM 744 C C . ILE A 1 91 ? -13.051 9.595 15.825 1.00 93.69 91 ILE A C 1
ATOM 746 O O . ILE A 1 91 ? -13.364 9.767 17.003 1.00 93.69 91 ILE A O 1
ATOM 750 N N . PHE A 1 92 ? -13.786 10.079 14.822 1.00 94.50 92 PHE A N 1
ATOM 751 C CA . PHE A 1 92 ? -15.020 10.842 15.010 1.00 94.50 92 PHE A CA 1
ATOM 752 C C . PHE A 1 92 ? -16.086 10.038 15.767 1.00 94.50 92 PHE A C 1
ATOM 754 O O . PHE A 1 92 ? -16.629 10.521 16.764 1.00 94.50 92 PHE A O 1
ATOM 761 N N . ILE A 1 93 ? -16.349 8.796 15.347 1.00 93.38 93 ILE A N 1
ATOM 762 C CA . ILE A 1 93 ? -17.323 7.909 16.000 1.00 93.38 93 ILE A CA 1
ATOM 763 C C . ILE A 1 93 ? -16.931 7.663 17.461 1.00 93.38 93 ILE A C 1
ATOM 765 O O . ILE A 1 93 ? -17.761 7.823 18.357 1.00 93.38 93 ILE A O 1
ATOM 769 N N . ILE A 1 94 ? -15.662 7.331 17.717 1.00 94.25 94 ILE A N 1
ATOM 770 C CA . ILE A 1 94 ? -15.166 7.061 19.071 1.00 94.25 94 ILE A CA 1
ATOM 771 C C . ILE A 1 94 ? -15.248 8.314 19.953 1.00 94.25 94 ILE A C 1
ATOM 773 O O . ILE A 1 94 ? -15.691 8.225 21.098 1.00 94.25 94 ILE A O 1
ATOM 777 N N . ASN A 1 95 ? -14.880 9.490 19.436 1.00 95.75 95 ASN A N 1
ATOM 778 C CA . ASN A 1 95 ? -15.000 10.749 20.173 1.00 95.75 95 ASN A CA 1
ATOM 779 C C . ASN A 1 95 ? -16.447 11.052 20.559 1.00 95.75 95 ASN A C 1
ATOM 781 O O . ASN A 1 95 ? -16.699 11.426 21.702 1.00 95.75 95 ASN A O 1
ATOM 785 N N . ASN A 1 96 ? -17.403 10.841 19.653 1.00 95.81 96 ASN A N 1
ATOM 786 C CA . ASN A 1 96 ? -18.818 11.028 19.968 1.00 95.81 96 ASN A CA 1
ATOM 787 C C . ASN A 1 96 ? -19.276 10.087 21.085 1.00 95.81 96 ASN A C 1
ATOM 789 O O . ASN A 1 96 ? -19.902 10.539 22.041 1.00 95.81 96 ASN A O 1
ATOM 793 N N . MET A 1 97 ? -18.907 8.805 21.023 1.00 94.50 97 MET A N 1
ATOM 794 C CA . MET A 1 97 ? -19.243 7.843 22.077 1.00 94.50 97 MET A CA 1
ATOM 795 C C . MET A 1 97 ? -18.633 8.232 23.430 1.00 94.50 97 MET A C 1
ATOM 797 O O . MET A 1 97 ? -19.324 8.206 24.450 1.00 94.50 97 MET A O 1
ATOM 801 N N . LYS A 1 98 ? -17.365 8.665 23.444 1.00 95.38 98 LYS A N 1
ATOM 802 C CA . LYS A 1 98 ? -16.705 9.172 24.656 1.00 95.38 98 LYS A CA 1
ATOM 803 C C . LYS A 1 98 ? -17.404 10.414 25.212 1.00 95.38 98 LYS A C 1
ATOM 805 O O . LYS A 1 98 ? -17.622 10.493 26.416 1.00 95.38 98 LYS A O 1
ATOM 810 N N . ASN A 1 99 ? -17.791 11.357 24.353 1.00 94.56 99 ASN A N 1
ATOM 811 C CA . ASN A 1 99 ? -18.493 12.583 24.748 1.00 94.56 99 ASN A CA 1
ATOM 812 C C . ASN A 1 99 ? -19.895 12.302 25.308 1.00 94.56 99 ASN A C 1
ATOM 814 O O . ASN A 1 99 ? -20.383 13.050 26.149 1.00 94.56 99 ASN A O 1
ATOM 818 N N . MET A 1 100 ? -20.522 11.204 24.882 1.00 94.50 100 MET A N 1
ATOM 819 C CA . MET A 1 100 ? -21.776 10.699 25.447 1.00 94.50 100 MET A CA 1
ATOM 820 C C . MET A 1 100 ? -21.584 9.951 26.778 1.00 94.50 100 MET A C 1
ATOM 822 O O . MET A 1 100 ? -22.558 9.461 27.344 1.00 94.50 100 MET A O 1
ATOM 826 N N . GLY A 1 101 ? -20.350 9.844 27.283 1.00 93.44 101 GLY A N 1
ATOM 827 C CA . GLY A 1 101 ? -20.036 9.140 28.527 1.00 93.44 101 GLY A CA 1
ATOM 828 C C . GLY A 1 101 ? -20.121 7.617 28.416 1.00 93.44 101 GLY A C 1
ATOM 829 O O . GLY A 1 101 ? -20.286 6.945 29.432 1.00 93.44 101 GLY A O 1
ATOM 830 N N . ILE A 1 102 ? -20.042 7.059 27.202 1.00 94.69 102 ILE A N 1
ATOM 831 C CA . ILE A 1 102 ? -20.080 5.608 26.994 1.00 94.69 102 ILE A CA 1
ATOM 832 C C . ILE A 1 102 ? -18.786 4.983 27.526 1.00 94.69 102 ILE A C 1
ATOM 834 O O . ILE A 1 102 ? -17.684 5.456 27.241 1.00 94.69 102 ILE A O 1
ATOM 838 N N . ASP A 1 103 ? -18.936 3.897 28.285 1.00 95.69 103 ASP A N 1
ATOM 839 C CA . ASP A 1 103 ? -17.819 3.130 28.833 1.00 95.69 103 ASP A CA 1
ATOM 840 C C . ASP A 1 103 ? -16.910 2.555 27.734 1.00 95.69 103 ASP A C 1
ATOM 842 O O . ASP A 1 103 ? -17.365 2.105 26.677 1.00 95.69 103 ASP A O 1
ATOM 846 N N . TRP A 1 104 ? -15.608 2.510 28.014 1.00 93.88 104 TRP A N 1
ATOM 847 C CA . TRP A 1 104 ? -14.612 2.065 27.046 1.00 93.88 104 TRP A CA 1
ATOM 848 C C . TRP A 1 104 ? -14.771 0.593 26.642 1.00 93.88 104 TRP A C 1
ATOM 850 O O . TRP A 1 104 ? -14.544 0.240 25.485 1.00 93.88 104 TRP A O 1
ATOM 860 N N . GLY A 1 105 ? -15.233 -0.266 27.553 1.00 93.88 105 GLY A N 1
ATOM 861 C CA . GLY A 1 105 ? -15.533 -1.662 27.249 1.00 93.88 105 GLY A CA 1
ATOM 862 C C . GLY A 1 105 ? -16.69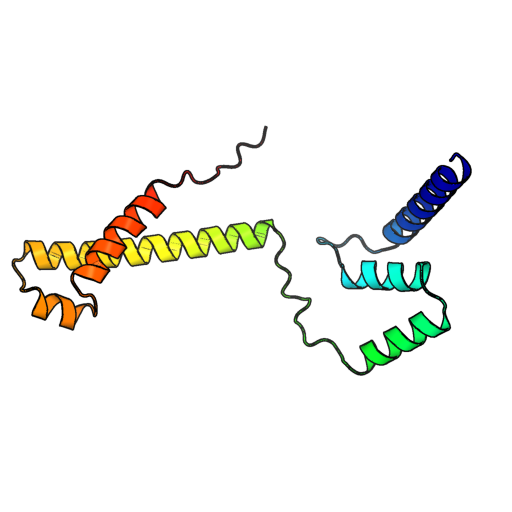9 -1.822 26.270 1.00 93.88 105 GLY A C 1
ATOM 863 O O . GLY A 1 105 ? -16.719 -2.776 25.491 1.00 93.88 105 GLY A O 1
ATOM 864 N N . VAL A 1 106 ? -17.655 -0.888 26.263 1.00 94.81 106 VAL A N 1
ATOM 865 C CA . VAL A 1 106 ? -18.751 -0.849 25.278 1.00 94.81 106 VAL A CA 1
ATOM 866 C C . VAL A 1 106 ? -18.253 -0.305 23.944 1.00 94.81 106 VAL A C 1
ATOM 868 O O . VAL A 1 106 ? -18.560 -0.887 22.904 1.00 94.81 106 VAL A O 1
ATOM 871 N N . ILE A 1 107 ? -17.443 0.757 23.968 1.00 90.81 107 ILE A N 1
ATOM 872 C CA . ILE A 1 107 ? -16.838 1.333 22.759 1.00 90.81 107 ILE A CA 1
ATOM 873 C C . ILE A 1 107 ? -16.001 0.278 22.037 1.00 90.81 107 ILE A C 1
ATOM 875 O O . ILE A 1 107 ? -16.237 0.026 20.860 1.00 90.81 107 ILE A O 1
ATOM 879 N N . SER A 1 108 ? -15.106 -0.406 22.751 1.00 94.38 108 SER A N 1
ATOM 880 C CA . SER A 1 108 ? -14.240 -1.439 22.177 1.00 94.38 108 SER A CA 1
ATOM 881 C C . SER A 1 108 ? -15.030 -2.593 21.558 1.00 94.38 108 SER A C 1
ATOM 883 O O . SER A 1 108 ? -14.697 -3.051 20.468 1.00 94.38 108 SER A O 1
ATOM 885 N N . LYS A 1 109 ? -16.142 -3.012 22.174 1.00 93.94 109 LYS A N 1
ATOM 886 C CA . LYS A 1 109 ? -17.036 -4.023 21.583 1.00 93.94 109 LYS A CA 1
ATOM 887 C C . LYS A 1 109 ? -17.763 -3.529 20.331 1.00 93.94 109 LYS A C 1
ATOM 889 O O . LYS A 1 109 ? -18.000 -4.326 19.431 1.00 93.94 109 LYS A O 1
ATOM 894 N N . ALA A 1 110 ? -18.148 -2.254 20.284 1.00 89.38 110 ALA A N 1
ATOM 895 C CA . ALA A 1 110 ? -18.907 -1.683 19.172 1.00 89.38 110 ALA A CA 1
ATOM 896 C C . ALA A 1 110 ? -18.028 -1.346 17.959 1.00 89.38 110 ALA A C 1
ATOM 898 O O . ALA A 1 110 ? -18.477 -1.474 16.822 1.00 89.38 110 ALA A O 1
ATOM 899 N N . THR A 1 111 ? -16.793 -0.903 18.193 1.00 87.62 111 THR A N 1
ATOM 900 C CA . THR A 1 111 ? -15.881 -0.425 17.143 1.00 87.62 111 THR A CA 1
ATOM 901 C C . THR A 1 111 ? -14.762 -1.413 16.823 1.00 87.62 111 THR A C 1
ATOM 903 O O . THR A 1 111 ? -14.122 -1.280 15.784 1.00 87.62 111 THR A O 1
ATOM 906 N N . GLY A 1 112 ? -14.506 -2.390 17.698 1.00 92.06 112 GLY A N 1
ATOM 907 C CA . GLY A 1 112 ? -13.337 -3.268 17.616 1.00 92.06 112 GLY A CA 1
ATOM 908 C C . GLY A 1 112 ? -12.020 -2.572 17.978 1.00 92.06 112 GLY A C 1
ATOM 909 O O . GLY A 1 112 ? -10.958 -3.141 17.748 1.00 92.06 112 GLY A O 1
ATOM 910 N N . VAL A 1 113 ? -12.072 -1.349 18.516 1.00 91.62 113 VAL A N 1
ATOM 911 C CA . VAL A 1 113 ? -10.896 -0.519 18.806 1.00 91.62 113 VAL A CA 1
ATOM 912 C C . VAL A 1 113 ? -10.702 -0.386 20.313 1.00 91.62 113 VAL A C 1
ATOM 914 O O . VAL A 1 113 ? -11.586 0.097 21.020 1.00 91.62 113 VAL A O 1
ATOM 917 N N . ASP A 1 114 ? -9.533 -0.784 20.811 1.00 94.25 114 ASP A N 1
ATOM 918 C CA . ASP A 1 114 ? -9.129 -0.556 22.200 1.00 94.25 114 ASP A CA 1
ATOM 919 C C . ASP A 1 114 ? -8.419 0.797 22.401 1.00 94.25 114 ASP A C 1
ATOM 921 O O . ASP A 1 114 ? -8.242 1.588 21.473 1.00 94.25 114 ASP A O 1
ATOM 925 N N . GLN A 1 115 ? -8.082 1.118 23.655 1.00 93.00 115 GLN A N 1
ATOM 926 C CA . GLN A 1 115 ? -7.626 2.464 24.019 1.00 93.00 115 GLN A CA 1
ATOM 927 C C . GLN A 1 115 ? -6.261 2.782 23.419 1.00 93.00 115 GLN A C 1
ATOM 929 O O . GLN A 1 115 ? -6.001 3.929 23.055 1.00 93.00 115 GLN A O 1
ATOM 934 N N . GLU A 1 116 ? -5.404 1.771 23.333 1.00 94.69 116 GLU A N 1
ATOM 935 C CA . GLU A 1 116 ? -4.063 1.895 22.790 1.00 94.69 116 GLU A CA 1
ATOM 936 C C . GLU A 1 116 ? -4.137 2.115 21.279 1.00 94.69 116 GLU A C 1
ATOM 938 O O . GLU A 1 116 ? -3.585 3.091 20.767 1.00 94.69 116 GLU A O 1
ATOM 943 N N . LEU A 1 117 ? -4.917 1.290 20.577 1.00 91.69 117 LEU A N 1
ATOM 944 C CA . LEU A 1 117 ? -5.147 1.436 19.145 1.00 91.69 117 LEU A CA 1
ATOM 945 C C . LEU A 1 117 ? -5.807 2.780 18.815 1.00 91.69 117 LEU A C 1
ATOM 947 O O . LEU A 1 117 ? -5.458 3.423 17.827 1.00 91.69 117 LEU A O 1
ATOM 951 N N . TYR A 1 118 ? -6.718 3.260 19.664 1.00 95.81 118 TYR A N 1
ATOM 952 C CA . TYR A 1 118 ? -7.300 4.591 19.520 1.00 95.81 118 TYR A CA 1
ATOM 953 C C . TYR A 1 118 ? -6.246 5.706 19.588 1.00 95.81 118 TYR A C 1
ATOM 955 O O . TYR A 1 118 ? -6.244 6.595 18.737 1.00 95.81 118 TYR A O 1
ATOM 963 N N . GLN A 1 119 ? -5.328 5.658 20.557 1.00 95.25 119 GLN A N 1
ATOM 964 C CA . GLN A 1 119 ? -4.241 6.638 20.667 1.00 95.25 119 GLN A CA 1
ATOM 965 C C . GLN A 1 119 ? -3.301 6.582 19.459 1.00 95.25 119 GLN A C 1
ATOM 967 O O . GLN A 1 119 ? -2.919 7.625 18.926 1.00 95.25 119 GLN A O 1
ATOM 972 N N . GLN A 1 120 ? -2.975 5.376 18.990 1.00 93.94 120 GLN A N 1
ATOM 973 C CA . GLN A 1 120 ? -2.164 5.182 17.789 1.00 93.94 120 GLN A CA 1
ATOM 974 C C . GLN A 1 120 ? -2.838 5.793 16.557 1.00 93.94 120 GLN A C 1
ATOM 976 O O . GLN A 1 120 ? -2.194 6.550 15.834 1.00 93.94 120 GLN A O 1
ATOM 981 N N . MET A 1 121 ? -4.144 5.570 16.372 1.00 92.19 121 MET A N 1
ATOM 982 C CA . MET A 1 121 ? -4.905 6.194 15.285 1.00 92.19 121 MET A CA 1
ATOM 983 C C . MET A 1 121 ? -4.875 7.725 15.357 1.00 92.19 121 MET A C 1
ATOM 985 O O . MET A 1 121 ? -4.771 8.377 14.322 1.00 92.19 121 MET A O 1
ATOM 989 N N . GLN A 1 122 ? -4.943 8.324 16.552 1.00 93.19 122 GLN A N 1
ATOM 990 C CA . GLN A 1 122 ? -4.850 9.782 16.697 1.00 93.19 122 GLN A CA 1
ATOM 991 C C . GLN A 1 122 ? -3.481 10.321 16.261 1.00 93.19 122 GLN A C 1
ATOM 993 O O . GLN A 1 122 ? -3.419 11.347 15.582 1.00 93.19 122 GLN A O 1
ATOM 998 N N . ILE A 1 123 ? -2.398 9.632 16.627 1.00 93.81 123 ILE A N 1
ATOM 999 C CA . ILE A 1 123 ? -1.031 9.993 16.226 1.00 93.81 123 ILE A CA 1
ATOM 1000 C C . ILE A 1 123 ? -0.869 9.838 14.711 1.00 93.81 123 ILE A C 1
ATOM 1002 O O . ILE A 1 123 ? -0.394 10.754 14.041 1.00 93.81 123 ILE A O 1
ATOM 1006 N N . GLU A 1 124 ? -1.310 8.707 14.164 1.00 90.75 124 GLU A N 1
ATOM 1007 C CA . GLU A 1 124 ? -1.257 8.426 12.730 1.00 90.75 124 GLU A CA 1
ATOM 1008 C C . GLU A 1 124 ? -2.057 9.460 11.927 1.00 90.75 124 GLU A C 1
ATOM 1010 O O . GLU A 1 124 ? -1.571 9.981 10.925 1.00 90.75 124 GLU A O 1
ATOM 1015 N N . TYR A 1 125 ? -3.249 9.839 12.398 1.00 90.31 125 TYR A N 1
ATOM 1016 C CA . TYR A 1 125 ? -4.054 10.875 11.757 1.00 90.31 125 TYR A CA 1
ATOM 1017 C C . TYR A 1 125 ? -3.338 12.228 11.723 1.00 90.31 125 TYR A C 1
ATOM 1019 O O . TYR A 1 125 ? -3.325 12.892 10.688 1.00 90.31 125 TYR A O 1
ATOM 1027 N N . GLN A 1 126 ? -2.696 12.631 12.825 1.00 88.31 126 GLN A N 1
ATOM 1028 C CA . GLN A 1 126 ? -1.922 13.874 12.861 1.00 88.31 126 GLN A CA 1
ATOM 1029 C C . GLN A 1 126 ? -0.755 13.851 11.873 1.00 88.31 126 GLN A C 1
ATOM 1031 O O . GLN A 1 126 ? -0.513 14.849 11.200 1.00 88.31 126 GLN A O 1
ATOM 1036 N N . GLN A 1 127 ? -0.067 12.716 11.739 1.00 87.00 127 GLN A N 1
ATOM 1037 C CA . GLN A 1 127 ? 1.012 12.557 10.765 1.00 87.00 127 GLN A CA 1
ATOM 1038 C C . GLN A 1 127 ? 0.494 12.661 9.326 1.00 87.00 127 GLN A C 1
ATOM 1040 O O . GLN A 1 127 ? 1.083 13.383 8.529 1.00 87.00 127 GLN A O 1
ATOM 1045 N N . LEU A 1 128 ? -0.632 12.015 9.006 1.00 82.19 128 LEU A N 1
ATOM 1046 C CA . LEU A 1 128 ? -1.261 12.080 7.679 1.00 82.19 128 LEU A CA 1
ATOM 1047 C C . LEU A 1 128 ? -1.797 13.480 7.331 1.00 82.19 128 LEU A C 1
ATOM 1049 O O . LEU A 1 128 ? -1.879 13.845 6.163 1.00 82.19 128 LEU A O 1
ATOM 1053 N N . VAL A 1 129 ? -2.193 14.278 8.325 1.00 81.00 129 VAL A N 1
ATOM 1054 C CA . VAL A 1 129 ? -2.634 15.669 8.113 1.00 81.00 129 VAL A CA 1
ATOM 1055 C C . VAL A 1 129 ? -1.447 16.631 7.997 1.00 81.00 129 VAL A C 1
ATOM 1057 O O . VAL A 1 129 ? -1.549 17.628 7.288 1.00 81.00 129 VAL A O 1
ATOM 1060 N N . ALA A 1 130 ? -0.339 16.350 8.688 1.00 78.94 130 ALA A N 1
ATOM 1061 C CA . ALA A 1 130 ? 0.847 17.202 8.710 1.00 78.94 130 ALA A CA 1
ATOM 1062 C C . ALA A 1 130 ? 1.764 17.025 7.490 1.00 78.94 130 ALA A C 1
ATOM 1064 O O . ALA A 1 130 ? 2.598 17.895 7.241 1.00 78.94 130 ALA A O 1
ATOM 1065 N N . GLN A 1 131 ? 1.639 15.924 6.742 1.00 65.56 131 GLN A N 1
ATOM 1066 C CA . GLN A 1 131 ? 2.398 15.746 5.508 1.00 65.56 131 GLN A CA 1
ATOM 1067 C C . GLN A 1 131 ? 1.941 16.783 4.470 1.00 65.56 131 GLN A C 1
ATOM 1069 O O . GLN A 1 131 ? 0.761 16.804 4.108 1.00 65.56 131 GLN A O 1
ATOM 1074 N N . PRO A 1 132 ? 2.836 17.669 3.989 1.00 55.53 132 PRO A N 1
ATOM 1075 C CA . PRO A 1 132 ? 2.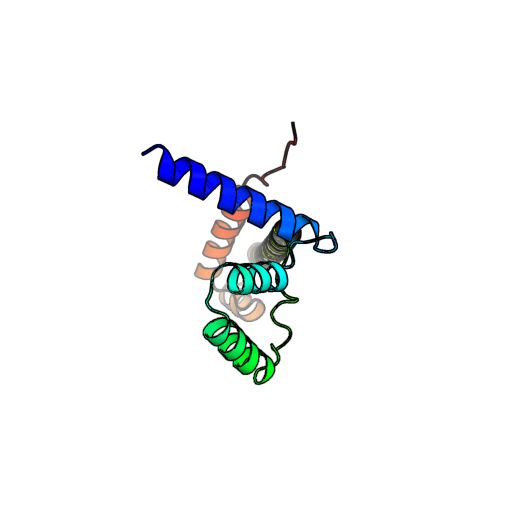502 18.537 2.877 1.00 55.53 132 PRO A CA 1
ATOM 1076 C C . PRO A 1 132 ? 2.246 17.637 1.671 1.00 55.53 132 PRO A C 1
ATOM 1078 O O . PRO A 1 132 ? 3.131 16.887 1.259 1.00 55.53 132 PRO A O 1
ATOM 1081 N N . SER A 1 133 ? 1.044 17.709 1.095 1.00 54.16 133 SER A N 1
ATOM 1082 C CA . SER A 1 133 ? 0.827 17.181 -0.247 1.00 54.16 133 SER A CA 1
ATOM 1083 C C . SER A 1 133 ? 1.885 17.834 -1.129 1.00 54.16 133 SER A C 1
ATOM 1085 O O . SER A 1 133 ? 1.889 19.062 -1.227 1.00 54.16 133 SER A O 1
ATOM 1087 N N . LEU A 1 134 ? 2.805 17.055 -1.701 1.00 49.25 134 LEU A N 1
ATOM 1088 C CA . LEU A 1 134 ? 3.739 17.524 -2.722 1.00 49.25 134 LEU A CA 1
ATOM 1089 C C . LEU A 1 134 ? 2.897 18.022 -3.901 1.00 49.25 134 LEU A C 1
ATOM 1091 O O . LEU A 1 134 ? 2.601 17.288 -4.840 1.00 49.25 134 LEU A O 1
ATOM 1095 N N . SER A 1 135 ? 2.440 19.270 -3.819 1.00 42.34 135 SER A N 1
ATOM 1096 C CA . SER A 1 135 ? 1.875 19.981 -4.943 1.00 42.34 135 SER A CA 1
ATOM 1097 C C . SER A 1 135 ? 3.038 20.175 -5.894 1.00 42.34 135 SER A C 1
ATOM 1099 O O . SER A 1 135 ? 3.972 20.919 -5.591 1.00 42.34 135 SER A O 1
ATOM 1101 N N . LEU A 1 136 ? 3.004 19.458 -7.016 1.00 45.09 136 LEU A N 1
ATOM 1102 C CA . LEU A 1 136 ? 3.795 19.805 -8.184 1.00 45.09 136 LEU A CA 1
ATOM 1103 C C . LEU A 1 136 ? 3.419 21.242 -8.578 1.00 45.09 136 LEU A C 1
ATOM 1105 O O . LEU A 1 136 ? 2.507 21.465 -9.371 1.00 45.09 136 LEU A O 1
ATOM 1109 N N . GLU A 1 137 ? 4.111 22.228 -8.019 1.00 39.44 137 GLU A N 1
ATOM 1110 C CA . GLU A 1 137 ? 4.259 23.511 -8.684 1.00 39.44 137 GLU A CA 1
ATOM 1111 C C . GLU A 1 137 ? 5.264 23.281 -9.810 1.00 39.44 137 GLU A C 1
ATOM 1113 O O . GLU A 1 137 ? 6.478 23.255 -9.614 1.00 39.44 137 GLU A O 1
ATOM 1118 N N . ALA A 1 138 ? 4.723 22.991 -10.992 1.00 42.12 138 ALA A N 1
ATOM 1119 C CA . ALA A 1 138 ? 5.479 23.006 -12.228 1.00 42.12 138 ALA A CA 1
ATOM 1120 C C . ALA A 1 138 ? 5.851 24.464 -12.551 1.00 42.12 138 ALA A C 1
ATOM 1122 O O . ALA A 1 138 ? 4.976 25.296 -12.815 1.00 42.12 138 ALA A O 1
ATOM 1123 N N . HIS A 1 139 ? 7.148 24.757 -12.533 1.00 36.47 139 HIS A N 1
ATOM 1124 C CA . HIS A 1 139 ? 7.756 25.932 -13.154 1.00 36.47 139 HIS A CA 1
ATOM 1125 C C . HIS A 1 139 ? 8.803 25.472 -14.161 1.00 36.47 139 HIS A C 1
ATOM 1127 O O . HIS A 1 139 ? 9.607 24.581 -13.803 1.00 36.47 139 HIS A O 1
#